Protein AF-A0A0F9AZ79-F1 (afdb_monomer)

Secondary structure (DSSP, 8-state):
---SHHHHHHHHHTS-HHHHTT-EEE-TTS-EEETTS-B-PPPPHHHHHHHHHHHHHHTT---GGG-----HHHHHHHHH--

InterPro domains:
  IPR025284 Protein of unknown function DUF4144 [PF13642] (19-79)

Nearest PDB structures (foldseek):
  2vpm-assembly1_A  TM=3.317E-01  e=8.077E+00  Leishmania major

pLDDT: mean 76.08, std 9.29, range [47.56, 86.19]

Radius of gyration: 13.12 Å; Cα contacts (8 Å, |Δi|>4): 74; chains: 1; bounding box: 30×26×30 Å

Sequence (82 aa):
VVTQPSDVDDFLYGMNKDTQAQVTLLDHNGSYHTLDGEPCQALCSEQLTHYVKQYLANEGHCCLSKIEQLTPQQAFNLVALS

Solvent-accessible surface area (backbone atoms only — not comparable to full-atom values): 5063 Å² total; pe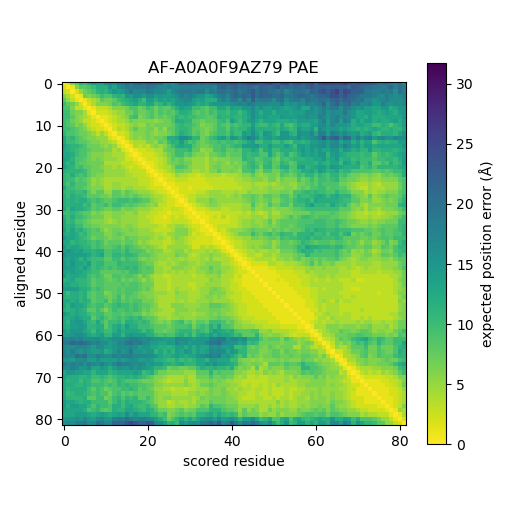r-residue (Å²): 117,84,87,48,78,66,50,53,53,60,68,45,71,84,48,55,70,78,57,50,76,68,42,74,44,74,48,91,88,53,48,36,20,34,84,89,66,47,80,46,83,71,74,51,42,60,56,50,32,50,54,50,46,53,52,41,46,73,77,64,53,87,76,57,86,81,66,75,70,37,51,60,57,55,47,50,52,56,52,66,73,102

Mean predicted aligned error: 8.33 Å

Foldseek 3Di:
DDPDPVVVVVVCVPPDPVVLQVDWDQDLVRFIAGPVRHGDDRDDQQRLLVVLLVVVVVVPDDPSPPCRGDRSNRSVVSVVVD

Structure (mmCIF, N/CA/C/O backbone):
data_AF-A0A0F9AZ79-F1
#
_entry.id   AF-A0A0F9AZ79-F1
#
loop_
_atom_site.group_PDB
_atom_site.id
_atom_site.type_symbol
_atom_site.label_atom_id
_atom_site.label_alt_id
_atom_site.label_comp_id
_atom_site.label_asym_id
_atom_site.label_entity_id
_atom_site.label_seq_id
_atom_site.pdbx_PDB_ins_code
_atom_site.Cartn_x
_atom_site.Cartn_y
_atom_site.Cartn_z
_atom_site.occupancy
_atom_site.B_iso_or_equiv
_atom_site.auth_seq_id
_atom_site.auth_comp_id
_atom_site.auth_asym_id
_atom_site.auth_atom_id
_atom_site.pdbx_PDB_model_num
ATOM 1 N N . VAL A 1 1 ? 5.932 -7.404 5.843 1.00 48.38 1 VAL A N 1
ATOM 2 C CA . VAL A 1 1 ? 6.909 -6.345 5.479 1.00 48.38 1 VAL A CA 1
ATOM 3 C C . VAL A 1 1 ? 8.023 -6.982 4.675 1.00 48.38 1 VAL A C 1
ATOM 5 O O . VAL A 1 1 ? 8.585 -7.956 5.148 1.00 48.38 1 VAL A O 1
ATOM 8 N N . VAL A 1 2 ? 8.310 -6.482 3.473 1.00 47.56 2 VAL A N 1
ATOM 9 C CA . VAL A 1 2 ? 9.459 -6.945 2.681 1.00 47.56 2 VAL A CA 1
ATOM 10 C C . VAL A 1 2 ? 10.721 -6.387 3.330 1.00 47.56 2 VAL A C 1
ATOM 12 O O . VAL A 1 2 ? 10.887 -5.171 3.411 1.00 47.56 2 VAL A O 1
ATOM 15 N N . THR A 1 3 ? 11.584 -7.264 3.827 1.00 49.22 3 THR A N 1
ATOM 16 C CA . THR A 1 3 ? 12.805 -6.883 4.552 1.00 49.22 3 THR A CA 1
ATOM 17 C C . THR A 1 3 ? 14.066 -7.087 3.722 1.00 49.22 3 THR A C 1
ATOM 19 O O . THR A 1 3 ? 15.086 -6.454 3.994 1.00 49.22 3 THR A O 1
ATOM 22 N N . GLN A 1 4 ? 14.002 -7.942 2.701 1.00 50.56 4 GLN A N 1
ATOM 23 C CA . GLN A 1 4 ? 15.103 -8.276 1.808 1.00 50.56 4 GLN A CA 1
ATOM 24 C C . GLN A 1 4 ? 14.599 -8.369 0.358 1.00 50.56 4 GLN A C 1
ATOM 26 O O . GLN A 1 4 ? 13.448 -8.735 0.131 1.00 50.56 4 GLN A O 1
ATOM 31 N N . PRO A 1 5 ? 15.438 -8.067 -0.650 1.00 55.69 5 PRO A N 1
ATOM 32 C CA . PRO A 1 5 ? 15.047 -8.179 -2.060 1.00 55.69 5 PRO A CA 1
ATOM 33 C C . PRO A 1 5 ? 14.588 -9.597 -2.439 1.00 55.69 5 PRO A C 1
ATOM 35 O O . PRO A 1 5 ? 13.684 -9.747 -3.250 1.00 55.69 5 PRO A O 1
ATOM 38 N N . SER A 1 6 ? 15.126 -10.626 -1.778 1.00 59.06 6 SER A N 1
ATOM 39 C CA . SER A 1 6 ? 14.707 -12.022 -1.943 1.00 59.06 6 SER A CA 1
ATOM 40 C C . SER A 1 6 ? 13.281 -12.312 -1.468 1.00 59.06 6 SER A C 1
ATOM 42 O O . SER A 1 6 ? 12.671 -13.247 -1.975 1.00 59.06 6 SER A O 1
ATOM 44 N N . ASP A 1 7 ? 12.738 -11.532 -0.524 1.00 64.44 7 ASP A N 1
ATOM 45 C CA . ASP A 1 7 ? 11.346 -11.695 -0.087 1.00 64.44 7 ASP A CA 1
ATOM 46 C C . ASP A 1 7 ? 10.396 -11.346 -1.241 1.00 64.44 7 ASP A C 1
ATOM 48 O O . ASP A 1 7 ? 9.398 -12.026 -1.455 1.00 64.44 7 ASP A O 1
ATOM 52 N N . VAL A 1 8 ? 10.725 -10.307 -2.024 1.00 67.06 8 VAL A N 1
ATOM 53 C CA . VAL A 1 8 ? 9.932 -9.910 -3.197 1.00 67.06 8 VAL A CA 1
ATOM 54 C C . VAL A 1 8 ? 9.932 -11.026 -4.235 1.00 67.06 8 VAL A C 1
ATOM 56 O O . VAL A 1 8 ? 8.864 -11.403 -4.705 1.00 67.06 8 VAL A O 1
ATOM 59 N N . ASP A 1 9 ? 11.100 -11.587 -4.555 1.00 66.56 9 ASP A N 1
ATOM 60 C CA . ASP A 1 9 ? 11.211 -12.708 -5.494 1.00 66.56 9 ASP A CA 1
ATOM 61 C C . ASP A 1 9 ? 10.374 -13.921 -5.056 1.00 66.56 9 ASP A C 1
ATOM 63 O O . ASP A 1 9 ? 9.710 -14.528 -5.895 1.00 66.56 9 ASP A O 1
ATOM 67 N N . ASP A 1 10 ? 10.331 -14.237 -3.758 1.00 69.62 10 ASP A N 1
ATOM 68 C CA . ASP A 1 10 ? 9.514 -15.335 -3.223 1.00 69.62 10 ASP A CA 1
ATOM 69 C C . ASP A 1 10 ? 8.004 -15.061 -3.387 1.00 69.62 10 ASP A C 1
ATOM 71 O O . ASP A 1 10 ? 7.260 -15.911 -3.884 1.00 69.62 10 ASP A O 1
ATOM 75 N N . PHE A 1 11 ? 7.553 -13.830 -3.106 1.00 70.44 11 PHE A N 1
ATOM 76 C CA . PHE A 1 11 ? 6.165 -13.408 -3.351 1.00 70.44 11 PHE A CA 1
ATOM 77 C C . PHE A 1 11 ? 5.784 -13.420 -4.839 1.00 70.44 11 PHE A C 1
ATOM 79 O O . PHE A 1 11 ? 4.635 -13.704 -5.191 1.00 70.44 11 PHE A O 1
ATOM 86 N N . LEU A 1 12 ? 6.729 -13.103 -5.724 1.00 73.56 12 LEU A N 1
ATOM 87 C CA . LEU A 1 12 ? 6.504 -13.055 -7.168 1.00 73.56 12 LEU A CA 1
ATOM 88 C C . LEU A 1 12 ? 6.611 -14.426 -7.837 1.00 73.56 12 LEU A C 1
ATOM 90 O O . LEU A 1 12 ? 6.012 -14.618 -8.897 1.00 73.56 12 LEU A O 1
ATOM 94 N N . TYR A 1 13 ? 7.315 -15.384 -7.228 1.00 73.50 13 TYR A N 1
ATOM 95 C CA . TYR A 1 13 ? 7.586 -16.704 -7.801 1.00 73.50 13 TYR A CA 1
ATOM 96 C C . TYR A 1 13 ? 6.308 -17.468 -8.186 1.00 73.50 13 TYR A C 1
ATOM 98 O O . TYR A 1 13 ? 6.281 -18.187 -9.185 1.00 73.50 13 TYR A O 1
ATOM 106 N N . GLY A 1 14 ? 5.222 -17.276 -7.431 1.00 70.50 14 GLY A N 1
ATOM 107 C CA . GLY A 1 14 ? 3.910 -17.872 -7.711 1.00 70.50 14 GLY A CA 1
ATOM 108 C C . GLY A 1 14 ? 2.990 -17.036 -8.609 1.00 70.50 14 GLY A C 1
ATOM 109 O O . GLY A 1 14 ? 1.875 -17.467 -8.909 1.00 70.50 14 GLY A O 1
ATOM 110 N N . MET A 1 15 ? 3.408 -15.837 -9.015 1.00 78.69 15 MET A N 1
ATOM 111 C CA . MET A 1 15 ? 2.552 -14.855 -9.675 1.00 78.69 15 MET A CA 1
ATOM 112 C C . MET A 1 15 ? 2.802 -14.828 -11.189 1.00 78.69 15 MET A C 1
ATOM 114 O O . MET A 1 15 ? 3.939 -14.713 -11.642 1.00 78.69 15 MET A O 1
ATOM 118 N N . ASN A 1 16 ? 1.738 -14.899 -11.994 1.00 79.19 16 ASN A N 1
ATOM 119 C CA . ASN A 1 16 ? 1.857 -14.781 -13.451 1.00 79.19 16 ASN A CA 1
ATOM 120 C C . ASN A 1 16 ? 2.354 -13.387 -13.858 1.00 79.19 16 ASN A C 1
ATOM 122 O O . ASN A 1 16 ? 2.037 -12.394 -13.204 1.00 79.19 16 ASN A O 1
ATOM 126 N N . LYS A 1 17 ? 3.072 -13.301 -14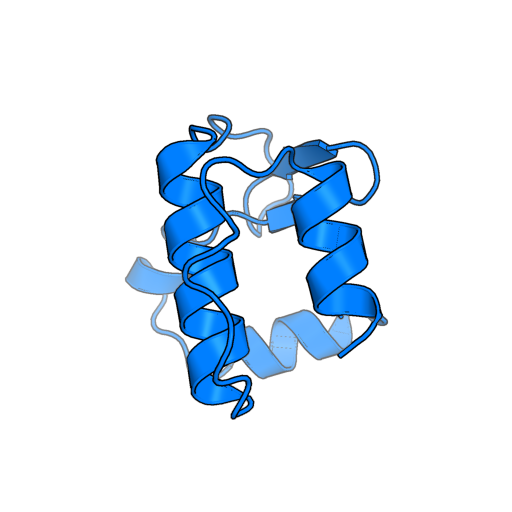.984 1.00 75.06 17 LYS A N 1
ATOM 127 C CA . LYS A 1 17 ? 3.669 -12.048 -15.484 1.00 75.06 17 LYS A CA 1
ATOM 128 C C . LYS A 1 17 ? 2.655 -10.913 -15.668 1.00 75.06 17 LYS A C 1
ATOM 130 O O . LYS A 1 17 ? 2.968 -9.772 -15.351 1.00 75.06 17 LYS A O 1
ATOM 135 N N . ASP A 1 18 ? 1.436 -11.222 -16.109 1.00 77.88 18 ASP A N 1
ATOM 136 C CA . ASP A 1 18 ? 0.357 -10.231 -16.246 1.00 77.88 18 ASP A CA 1
ATOM 137 C C . ASP A 1 18 ? -0.090 -9.653 -14.897 1.00 77.88 18 ASP A C 1
ATOM 139 O O . ASP A 1 18 ? -0.492 -8.493 -14.808 1.00 77.88 18 ASP A O 1
ATOM 143 N N . THR A 1 19 ? -0.015 -10.454 -13.834 1.00 73.06 19 THR A N 1
ATOM 144 C CA . THR A 1 19 ? -0.311 -10.015 -12.470 1.00 73.06 19 THR A CA 1
ATOM 145 C C . THR A 1 19 ? 0.855 -9.211 -11.908 1.00 73.06 19 THR A C 1
ATOM 147 O O . THR A 1 19 ? 0.623 -8.158 -11.328 1.00 73.06 19 THR A O 1
ATOM 150 N N . GLN A 1 20 ? 2.099 -9.647 -12.147 1.00 74.31 20 GLN A N 1
ATOM 151 C CA . GLN A 1 20 ? 3.306 -8.916 -11.743 1.00 74.31 20 GLN A CA 1
ATOM 152 C C . GLN A 1 20 ? 3.349 -7.503 -12.347 1.00 74.31 20 GLN A C 1
ATOM 154 O O . GLN A 1 20 ? 3.638 -6.543 -11.641 1.00 74.31 20 GLN A O 1
ATOM 159 N N . ALA A 1 21 ? 2.961 -7.347 -13.618 1.00 74.06 21 ALA A N 1
ATOM 160 C CA . ALA A 1 21 ? 2.886 -6.044 -14.289 1.00 74.06 21 ALA A CA 1
ATOM 161 C C . ALA A 1 21 ? 1.861 -5.073 -13.666 1.00 74.06 21 ALA A C 1
ATOM 163 O O . ALA A 1 21 ? 1.908 -3.872 -13.923 1.00 74.06 21 ALA A O 1
ATOM 164 N N . GLN A 1 22 ? 0.930 -5.583 -12.856 1.00 76.56 22 GLN A N 1
ATOM 165 C CA . GLN A 1 22 ? -0.075 -4.796 -12.138 1.00 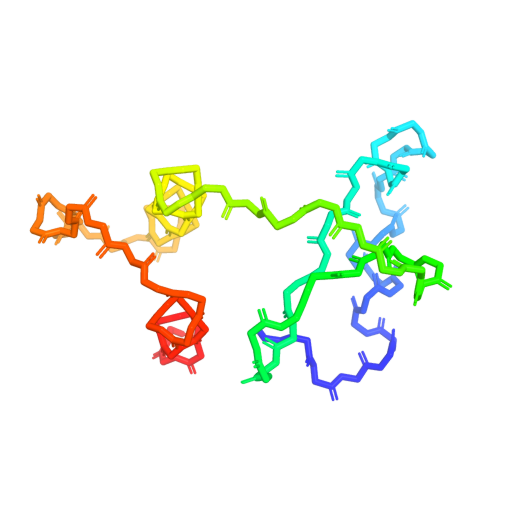76.56 22 GLN A CA 1
ATOM 166 C C . GLN A 1 22 ? 0.281 -4.596 -10.659 1.00 76.56 22 GLN A C 1
ATOM 168 O O . GLN A 1 22 ? -0.487 -3.974 -9.923 1.00 76.56 22 GLN A O 1
ATOM 173 N N . VAL A 1 23 ? 1.425 -5.117 -10.201 1.00 81.06 23 VAL A N 1
ATOM 174 C CA . VAL A 1 23 ? 1.866 -4.936 -8.820 1.00 81.06 23 VAL A CA 1
ATOM 175 C C . VAL A 1 23 ? 2.405 -3.525 -8.639 1.00 81.06 23 VAL A C 1
ATOM 177 O O . VAL A 1 23 ? 3.338 -3.081 -9.311 1.00 81.06 23 VAL A O 1
ATOM 180 N N . THR A 1 24 ? 1.824 -2.839 -7.665 1.00 83.19 24 THR A N 1
ATOM 181 C CA . THR A 1 24 ? 2.285 -1.546 -7.180 1.00 83.19 24 THR A CA 1
ATOM 182 C C . THR A 1 24 ? 2.911 -1.725 -5.806 1.00 83.19 24 THR A C 1
ATOM 184 O O . THR A 1 24 ? 2.271 -2.216 -4.876 1.00 83.19 24 THR A O 1
ATOM 187 N N . LEU A 1 25 ? 4.159 -1.296 -5.676 1.00 83.00 25 LEU A N 1
ATOM 188 C CA . LEU A 1 25 ? 4.895 -1.234 -4.427 1.00 83.00 25 LEU A CA 1
ATOM 189 C C . LEU A 1 25 ? 4.723 0.147 -3.800 1.00 83.00 25 LEU A C 1
ATOM 191 O O . LEU A 1 25 ? 4.845 1.175 -4.467 1.00 83.00 25 LEU A O 1
ATOM 195 N N . LEU A 1 26 ? 4.454 0.156 -2.498 1.00 84.00 26 LEU A N 1
ATOM 196 C CA . LEU A 1 26 ? 4.432 1.358 -1.680 1.00 84.00 26 LEU A CA 1
ATOM 197 C C . LEU A 1 26 ? 5.666 1.360 -0.774 1.00 84.00 26 LEU A C 1
ATOM 199 O O . LEU A 1 26 ? 5.835 0.448 0.037 1.00 84.00 26 LEU A O 1
ATOM 203 N N . ASP A 1 27 ? 6.515 2.380 -0.900 1.00 80.75 27 ASP A N 1
ATOM 204 C CA . ASP A 1 27 ? 7.677 2.544 -0.028 1.00 80.75 27 ASP A CA 1
ATOM 205 C C . ASP A 1 27 ? 7.334 3.233 1.310 1.00 80.75 27 ASP A C 1
ATOM 207 O O . ASP A 1 27 ? 6.259 3.803 1.515 1.00 80.75 27 ASP A O 1
ATOM 211 N N . HIS A 1 28 ? 8.300 3.213 2.230 1.00 76.50 28 HIS A N 1
ATOM 212 C CA . HIS A 1 28 ? 8.213 3.872 3.537 1.00 76.50 28 HIS A CA 1
ATOM 213 C C . HIS A 1 28 ? 8.114 5.409 3.461 1.00 76.50 28 HIS A C 1
ATOM 215 O O . HIS A 1 28 ? 7.655 6.046 4.410 1.00 76.50 28 HIS A O 1
ATOM 221 N N . ASN A 1 29 ? 8.533 6.009 2.345 1.00 76.88 29 ASN A N 1
ATOM 222 C CA . ASN A 1 29 ? 8.439 7.445 2.088 1.00 76.88 29 ASN A CA 1
ATOM 223 C C . ASN A 1 29 ? 7.063 7.852 1.539 1.00 76.88 29 ASN A C 1
ATOM 225 O O . ASN A 1 29 ? 6.803 9.043 1.375 1.00 76.88 29 ASN A O 1
ATOM 229 N N . GLY A 1 30 ? 6.162 6.895 1.294 1.00 75.50 30 GLY A N 1
ATOM 230 C CA . GLY A 1 30 ? 4.854 7.155 0.705 1.00 75.50 30 GLY A CA 1
ATOM 231 C C . GLY A 1 30 ? 4.858 7.202 -0.827 1.00 75.50 30 GLY A C 1
ATOM 232 O O . GLY A 1 30 ? 3.861 7.630 -1.410 1.00 75.50 30 GLY A O 1
ATOM 233 N N . SER A 1 31 ? 5.953 6.796 -1.473 1.00 82.94 31 SER A N 1
ATOM 234 C CA . SER A 1 31 ? 6.104 6.783 -2.929 1.00 82.94 31 SER A CA 1
ATOM 235 C C . SER A 1 31 ? 5.676 5.443 -3.513 1.00 82.94 31 SER A C 1
ATOM 237 O O . SER A 1 31 ? 5.956 4.375 -2.963 1.00 82.94 31 SER A O 1
ATOM 239 N N . TYR A 1 32 ? 5.032 5.511 -4.674 1.00 84.88 32 TYR A N 1
ATOM 240 C CA . TYR A 1 32 ? 4.525 4.351 -5.392 1.00 84.88 32 TYR A CA 1
ATOM 241 C C . TYR A 1 32 ? 5.409 4.035 -6.595 1.00 84.88 32 TYR A C 1
ATOM 243 O O . TYR A 1 32 ? 5.678 4.910 -7.421 1.00 84.88 32 TYR A O 1
ATOM 251 N N . HIS A 1 33 ? 5.829 2.781 -6.717 1.00 86.19 33 HIS A N 1
ATOM 252 C CA . HIS A 1 33 ? 6.653 2.302 -7.823 1.00 86.19 33 HIS A CA 1
ATOM 253 C C . HIS A 1 33 ? 6.211 0.908 -8.284 1.00 86.19 33 HIS A C 1
ATOM 255 O O . HIS A 1 33 ? 5.539 0.184 -7.554 1.00 86.19 33 HIS A O 1
ATOM 261 N N . THR A 1 34 ? 6.530 0.544 -9.520 1.00 84.88 34 THR A N 1
ATOM 262 C CA . THR A 1 34 ? 6.315 -0.809 -10.045 1.00 84.88 34 THR A CA 1
ATOM 263 C C . THR A 1 34 ? 7.404 -1.758 -9.543 1.00 84.88 34 THR A C 1
ATOM 265 O O . THR A 1 34 ? 8.393 -1.327 -8.948 1.00 84.88 34 THR A O 1
ATOM 268 N N . LEU A 1 35 ? 7.255 -3.059 -9.811 1.00 79.25 35 LEU A N 1
ATOM 269 C CA . LEU A 1 35 ? 8.311 -4.048 -9.546 1.00 79.25 35 LEU A CA 1
ATOM 270 C C . LEU A 1 35 ? 9.629 -3.733 -10.266 1.00 79.25 35 LEU A C 1
ATOM 272 O O . LEU A 1 35 ? 10.695 -4.058 -9.755 1.00 79.25 35 LEU A O 1
ATOM 276 N N . ASP A 1 36 ? 9.555 -3.057 -11.413 1.00 77.94 36 ASP A N 1
ATOM 277 C CA . ASP A 1 36 ? 10.723 -2.612 -12.178 1.00 77.94 36 ASP A CA 1
ATOM 278 C C . ASP A 1 36 ? 11.390 -1.357 -11.576 1.00 77.94 36 ASP A C 1
ATOM 280 O O . ASP A 1 36 ? 12.410 -0.891 -12.079 1.00 77.94 36 ASP A O 1
ATOM 284 N N . GLY A 1 37 ? 10.828 -0.798 -10.496 1.00 77.06 37 GLY A N 1
ATOM 285 C CA . GLY A 1 37 ? 11.319 0.416 -9.84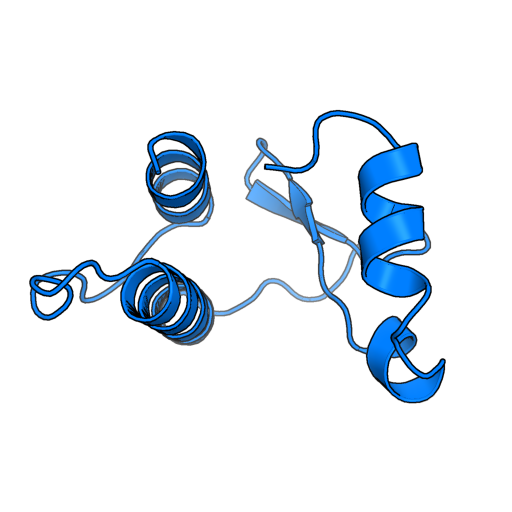0 1.00 77.06 37 GLY A CA 1
ATOM 286 C C . GLY A 1 37 ? 10.866 1.718 -10.504 1.00 77.06 37 GLY A C 1
ATOM 287 O O . GLY A 1 37 ? 11.277 2.797 -10.076 1.00 77.06 37 GLY A O 1
ATOM 288 N N . GLU A 1 38 ? 10.003 1.644 -11.517 1.00 82.25 38 GLU A N 1
ATOM 289 C CA . GLU A 1 38 ? 9.486 2.824 -12.206 1.00 82.25 38 GLU A CA 1
ATOM 290 C C . GLU A 1 38 ? 8.391 3.503 -11.369 1.00 82.25 38 GLU A C 1
ATOM 292 O O . GLU A 1 38 ? 7.525 2.818 -10.814 1.00 82.25 38 GLU A O 1
ATOM 297 N N . PRO A 1 39 ? 8.373 4.843 -11.268 1.00 82.00 39 PRO A N 1
ATOM 298 C CA . PRO A 1 39 ? 7.321 5.552 -10.552 1.00 82.00 39 PRO A CA 1
ATOM 299 C C . PRO A 1 39 ? 5.965 5.287 -11.210 1.00 82.00 39 PRO A C 1
ATOM 301 O O . PRO A 1 39 ? 5.816 5.370 -12.429 1.00 82.00 39 PRO A O 1
ATOM 304 N N . CYS A 1 40 ? 4.953 4.996 -10.397 1.00 83.81 40 CYS A N 1
ATOM 305 C CA . CYS A 1 40 ? 3.615 4.690 -10.891 1.00 83.81 40 CYS A CA 1
ATOM 306 C C . CYS A 1 40 ? 2.549 5.556 -10.225 1.00 83.81 40 CYS A C 1
ATOM 308 O O . CYS A 1 40 ? 2.812 6.339 -9.309 1.00 83.81 40 CYS A O 1
ATOM 310 N N . GLN A 1 41 ? 1.325 5.451 -10.739 1.00 81.00 41 GLN A N 1
ATOM 311 C CA . GLN A 1 41 ? 0.210 6.226 -10.226 1.00 81.00 41 GLN A CA 1
ATOM 312 C C . GLN A 1 41 ? -0.074 5.848 -8.769 1.00 81.00 41 GLN A C 1
ATOM 314 O O . GLN A 1 41 ? -0.287 4.682 -8.441 1.00 81.00 41 GLN A O 1
ATOM 319 N N . ALA A 1 42 ? -0.107 6.862 -7.905 1.00 79.69 42 ALA A N 1
ATOM 320 C CA . ALA A 1 42 ? -0.439 6.679 -6.504 1.00 79.69 42 ALA A CA 1
ATOM 321 C C . ALA A 1 42 ? -1.858 6.121 -6.341 1.00 79.69 42 ALA A C 1
ATOM 323 O O . ALA A 1 42 ? -2.803 6.607 -6.971 1.00 79.69 42 ALA A O 1
ATOM 324 N N . LEU A 1 43 ? -2.007 5.136 -5.453 1.00 81.38 43 LEU A N 1
ATOM 325 C CA . LEU A 1 43 ? -3.320 4.631 -5.068 1.00 81.38 43 LEU A CA 1
ATOM 326 C C . LEU A 1 43 ? -4.108 5.724 -4.342 1.00 81.38 43 LEU A C 1
ATOM 328 O O . LEU A 1 43 ? -3.575 6.439 -3.487 1.00 81.38 43 LEU A O 1
ATOM 332 N N . CYS A 1 44 ? -5.401 5.827 -4.645 1.00 83.44 44 CYS A N 1
ATOM 333 C CA . CYS A 1 44 ? -6.290 6.688 -3.876 1.00 83.44 44 CYS A CA 1
ATOM 334 C C . CYS A 1 44 ? -6.423 6.157 -2.441 1.00 83.44 44 CYS A C 1
ATOM 336 O O . CYS A 1 44 ? -6.382 4.946 -2.211 1.00 83.44 44 CYS A O 1
ATOM 338 N N . SER A 1 45 ? -6.648 7.047 -1.471 1.00 82.38 45 SER A N 1
ATOM 339 C CA . SER A 1 45 ? -6.773 6.682 -0.051 1.00 82.38 45 SER A CA 1
ATOM 340 C C . SER A 1 45 ? -7.820 5.592 0.197 1.00 82.38 45 SER A C 1
ATOM 342 O O . SER A 1 45 ? -7.611 4.713 1.029 1.00 82.38 45 SER A O 1
ATOM 344 N N . GLU A 1 46 ? -8.920 5.595 -0.558 1.00 84.19 46 GLU A N 1
ATOM 345 C CA . GLU A 1 46 ? -9.958 4.559 -0.492 1.00 84.19 46 GLU A CA 1
ATOM 346 C C . GLU A 1 46 ? -9.456 3.191 -0.971 1.00 84.19 46 GLU A C 1
ATOM 348 O O . GLU A 1 46 ? -9.682 2.185 -0.300 1.00 84.19 46 GLU A O 1
ATOM 353 N N . GLN A 1 47 ? -8.724 3.151 -2.090 1.00 84.00 47 GLN A N 1
ATOM 354 C CA . GLN A 1 47 ? -8.152 1.917 -2.637 1.00 84.00 47 GLN A CA 1
ATOM 355 C C . GLN A 1 47 ? -7.099 1.341 -1.691 1.00 84.00 47 GLN A C 1
ATOM 357 O O . GLN A 1 47 ? -7.151 0.163 -1.349 1.00 84.00 47 GLN A O 1
ATOM 362 N N . LEU A 1 48 ? -6.188 2.188 -1.204 1.00 84.88 48 LEU A N 1
ATOM 363 C CA . LEU A 1 48 ? -5.185 1.797 -0.218 1.00 84.88 48 LEU A CA 1
ATOM 364 C C . LEU A 1 48 ? -5.847 1.224 1.042 1.00 84.88 48 LEU A C 1
ATOM 366 O O . LEU A 1 48 ? -5.464 0.161 1.526 1.00 84.88 48 LEU A O 1
ATOM 370 N N . THR A 1 49 ? -6.884 1.896 1.544 1.00 86.19 49 THR A N 1
ATOM 371 C CA . THR A 1 49 ? -7.640 1.434 2.714 1.00 86.19 49 THR A CA 1
ATOM 372 C C . THR A 1 49 ? -8.300 0.087 2.464 1.00 86.19 49 THR A C 1
ATOM 374 O O . THR A 1 49 ? -8.270 -0.776 3.338 1.00 86.19 49 THR A O 1
ATOM 377 N N . HIS A 1 50 ? -8.876 -0.115 1.280 1.00 85.81 50 HIS A N 1
ATOM 378 C CA . HIS A 1 50 ? -9.477 -1.386 0.899 1.00 85.81 50 HIS A CA 1
ATOM 379 C C . HIS A 1 50 ? -8.454 -2.529 0.939 1.00 85.81 50 HIS A C 1
ATOM 381 O O . HIS A 1 50 ? -8.711 -3.544 1.586 1.00 85.81 50 HIS A O 1
ATOM 387 N N . TYR A 1 51 ? -7.276 -2.341 0.334 1.00 83.62 51 TYR A N 1
ATOM 388 C CA . TYR A 1 51 ? -6.222 -3.359 0.319 1.00 83.62 51 TYR A CA 1
ATOM 389 C C . TYR A 1 51 ? -5.685 -3.675 1.716 1.00 83.62 51 TYR A C 1
ATOM 391 O O . TYR A 1 51 ? -5.588 -4.843 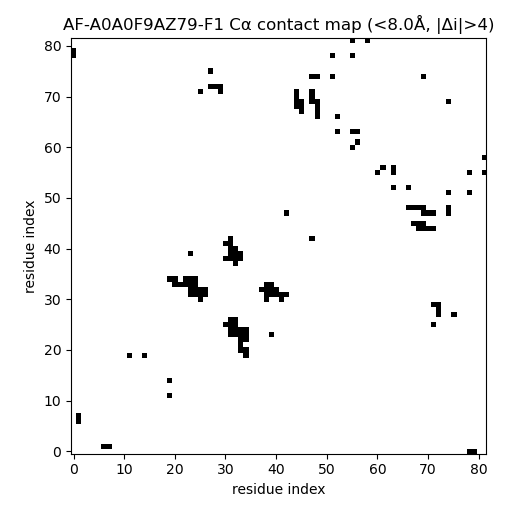2.085 1.00 83.62 51 TYR A O 1
ATOM 399 N N . VAL A 1 52 ? -5.406 -2.653 2.530 1.00 84.06 52 VAL A N 1
ATOM 400 C CA . VAL A 1 52 ? -4.923 -2.849 3.908 1.00 84.06 52 VAL A CA 1
ATOM 401 C C . VAL A 1 52 ? -5.971 -3.563 4.757 1.00 84.06 52 VAL A C 1
ATOM 403 O O . VAL A 1 52 ? -5.635 -4.461 5.522 1.00 84.06 52 VAL A O 1
ATOM 406 N N . LYS A 1 53 ? -7.256 -3.220 4.606 1.00 84.44 53 LYS A N 1
ATOM 407 C CA . LYS A 1 53 ? -8.337 -3.936 5.292 1.00 84.44 53 LYS A CA 1
ATOM 408 C C . LYS A 1 53 ? -8.415 -5.395 4.864 1.00 84.44 53 LYS A C 1
ATOM 410 O O . LYS A 1 53 ? -8.566 -6.250 5.726 1.00 84.44 53 LYS A O 1
ATOM 415 N N . GLN A 1 54 ? -8.329 -5.691 3.568 1.00 84.19 54 GLN A N 1
ATOM 416 C CA . GLN A 1 54 ? -8.327 -7.082 3.112 1.00 84.19 54 GLN A CA 1
ATOM 417 C C . GLN A 1 54 ? -7.136 -7.857 3.676 1.00 84.19 54 GLN A C 1
ATOM 419 O O . GLN A 1 54 ? -7.327 -8.964 4.170 1.00 84.19 54 GLN A O 1
ATOM 424 N N . TYR A 1 55 ? -5.940 -7.264 3.665 1.00 83.31 55 TYR A N 1
ATOM 425 C CA . TYR A 1 55 ? -4.751 -7.871 4.260 1.00 83.31 55 TYR A CA 1
ATOM 426 C C . TYR A 1 55 ? -4.956 -8.164 5.751 1.00 83.31 55 TYR A C 1
ATOM 428 O O . TYR A 1 55 ? -4.847 -9.307 6.177 1.00 83.31 55 TYR A O 1
ATOM 436 N N . LEU A 1 56 ? -5.358 -7.162 6.537 1.00 82.00 56 LEU A N 1
ATOM 437 C CA . LEU A 1 56 ? -5.587 -7.331 7.973 1.00 82.00 56 LEU A CA 1
ATOM 438 C C . LEU A 1 56 ? -6.715 -8.333 8.272 1.00 82.00 56 LEU A C 1
ATOM 440 O O . LEU A 1 56 ? -6.654 -9.044 9.271 1.00 82.00 56 LEU A O 1
ATOM 444 N N . ALA A 1 57 ? -7.742 -8.406 7.421 1.00 83.81 57 ALA A N 1
ATOM 445 C CA . ALA A 1 57 ? -8.809 -9.393 7.558 1.00 83.81 57 ALA A CA 1
ATOM 446 C C . ALA A 1 57 ? -8.285 -10.818 7.332 1.00 83.81 57 ALA A C 1
ATOM 448 O O . ALA A 1 57 ? -8.663 -11.721 8.076 1.00 83.81 57 ALA A O 1
ATOM 449 N N . ASN A 1 58 ? -7.394 -11.006 6.352 1.00 81.69 58 ASN A N 1
ATOM 450 C CA . ASN A 1 58 ? -6.736 -12.288 6.093 1.00 81.69 58 ASN A CA 1
ATOM 451 C C . ASN A 1 58 ? -5.803 -12.698 7.244 1.00 81.69 58 ASN A C 1
ATOM 453 O O . ASN A 1 58 ? -5.776 -13.871 7.602 1.00 81.69 58 ASN A O 1
ATOM 457 N N . GLU A 1 59 ? -5.126 -11.737 7.877 1.00 81.38 59 GLU A N 1
ATOM 458 C CA . GLU A 1 59 ? -4.314 -11.951 9.089 1.00 81.38 59 GLU A CA 1
ATOM 459 C C . GLU A 1 59 ? -5.166 -12.175 10.363 1.00 81.38 59 GLU A C 1
ATOM 461 O O . GLU A 1 59 ? -4.642 -12.458 11.439 1.00 81.38 59 GLU A O 1
ATOM 466 N N . GLY A 1 60 ? -6.500 -12.077 10.274 1.00 79.62 60 GLY A N 1
ATOM 467 C CA . GLY A 1 60 ? -7.423 -12.376 11.376 1.00 79.62 60 GLY A CA 1
ATOM 468 C C . GLY A 1 60 ? -7.817 -11.182 12.256 1.00 79.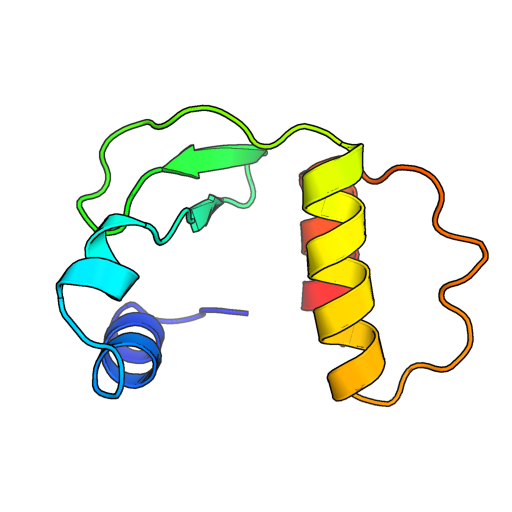62 60 GLY A C 1
ATOM 469 O O . GLY A 1 60 ? -8.457 -11.365 13.296 1.00 79.62 60 GLY A O 1
ATOM 470 N N . HIS A 1 61 ? -7.505 -9.945 11.861 1.00 79.31 61 HIS A N 1
ATOM 471 C CA . HIS A 1 61 ? -7.949 -8.751 12.583 1.00 79.31 61 HIS A CA 1
ATOM 472 C C . HIS A 1 61 ? -9.447 -8.477 12.349 1.00 79.31 61 HIS A C 1
ATOM 474 O O . HIS A 1 61 ? -9.884 -8.224 11.227 1.00 79.31 61 HIS A O 1
ATOM 480 N N . CYS A 1 62 ? -10.254 -8.448 13.419 1.00 66.81 62 CYS A N 1
ATOM 481 C CA . CYS A 1 62 ? -11.720 -8.340 13.312 1.00 66.81 62 CYS A CA 1
ATOM 482 C C . CYS A 1 62 ? -12.315 -6.924 13.508 1.00 66.81 62 CYS A C 1
ATOM 484 O O . CYS A 1 62 ? -13.526 -6.747 13.406 1.00 66.81 62 CYS A O 1
ATOM 486 N N . CYS A 1 63 ? -11.498 -5.886 13.727 1.00 73.62 63 CYS A N 1
ATOM 487 C CA . CYS A 1 63 ? -11.963 -4.531 14.086 1.00 73.62 63 CYS A CA 1
ATOM 488 C C . CYS A 1 63 ? -11.626 -3.455 13.036 1.00 73.62 63 CYS A C 1
ATOM 490 O O . CYS A 1 63 ? -11.212 -2.345 13.370 1.00 73.62 63 CYS A O 1
ATOM 492 N N . LEU A 1 64 ? -11.808 -3.773 11.756 1.00 75.62 64 LEU A N 1
ATOM 493 C CA . LEU A 1 64 ? -11.368 -2.926 10.637 1.00 75.62 64 LEU A CA 1
ATOM 494 C C . LEU A 1 64 ? -12.371 -1.835 10.238 1.00 75.62 64 LEU A C 1
ATOM 496 O O . LEU A 1 64 ? -12.048 -0.943 9.455 1.00 75.62 64 LEU A O 1
ATOM 500 N N . SER A 1 65 ? -13.582 -1.865 10.796 1.00 72.69 65 SER A N 1
ATOM 501 C CA . SER A 1 65 ? -14.666 -0.929 10.468 1.00 72.69 65 SER A CA 1
ATOM 502 C C . SER A 1 65 ? -14.353 0.528 10.825 1.00 72.69 65 SER A C 1
ATOM 504 O O . SER A 1 65 ? -14.934 1.424 10.228 1.00 72.69 65 SER A O 1
ATOM 506 N N . LYS A 1 66 ? -13.429 0.776 11.766 1.00 72.00 66 LYS A N 1
ATOM 507 C CA . LYS A 1 66 ? -13.005 2.132 12.172 1.00 72.00 66 LYS A CA 1
ATOM 508 C C . LYS A 1 66 ? -12.005 2.790 11.217 1.00 72.00 66 LYS A C 1
ATOM 510 O O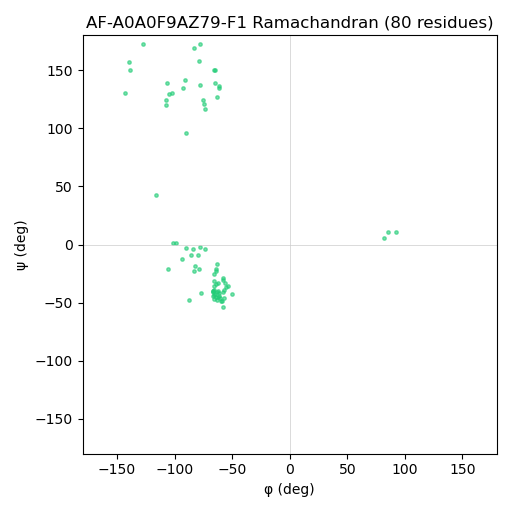 . LYS A 1 66 ? -11.677 3.957 11.391 1.00 72.00 66 LYS A O 1
ATOM 515 N N . ILE A 1 67 ? -11.484 2.044 10.249 1.00 76.00 67 ILE A N 1
ATOM 516 C CA . ILE A 1 67 ? -10.487 2.547 9.310 1.00 76.00 67 IL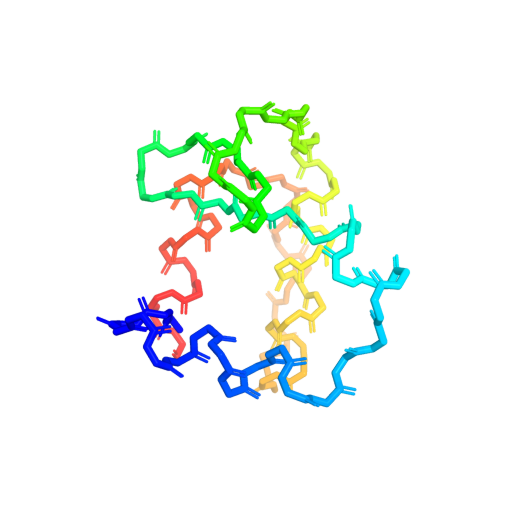E A CA 1
ATOM 517 C C . ILE A 1 67 ? -11.240 3.121 8.105 1.00 76.00 67 ILE A C 1
ATOM 519 O O . ILE A 1 67 ? -11.656 2.366 7.240 1.00 76.00 67 ILE A O 1
ATOM 523 N N . GLU A 1 68 ? -11.494 4.424 8.038 1.00 74.06 68 GLU A N 1
ATOM 524 C CA . GLU A 1 68 ? -12.241 5.006 6.904 1.00 74.06 68 GLU A CA 1
ATOM 525 C C . GLU A 1 68 ? -11.326 5.381 5.737 1.00 74.06 68 GLU A C 1
ATOM 527 O O . GLU A 1 68 ? -11.588 4.986 4.602 1.00 74.06 68 GLU A O 1
ATOM 532 N N . GLN A 1 69 ? -10.225 6.078 6.020 1.00 78.44 69 GLN A N 1
ATOM 533 C CA . GLN A 1 69 ? -9.207 6.443 5.039 1.00 78.44 69 GLN A CA 1
ATOM 534 C C . GLN A 1 69 ? -7.820 6.364 5.680 1.00 78.44 69 GLN A C 1
ATOM 536 O O . GLN A 1 69 ? -7.594 6.913 6.757 1.00 78.44 69 GLN A O 1
ATOM 541 N N . LEU A 1 70 ? -6.898 5.677 5.012 1.00 81.12 70 LEU A N 1
ATOM 542 C CA . LEU A 1 70 ? -5.496 5.578 5.389 1.00 81.12 70 LEU A CA 1
ATOM 543 C C . LEU A 1 70 ? -4.638 6.417 4.453 1.00 81.12 70 LEU A C 1
ATOM 545 O O . LEU A 1 70 ? -4.812 6.403 3.231 1.00 81.12 70 LEU A O 1
ATOM 549 N N . THR A 1 71 ? -3.664 7.107 5.035 1.00 82.38 71 THR A N 1
ATOM 550 C CA . THR A 1 71 ? -2.519 7.611 4.280 1.00 82.38 71 THR A CA 1
ATOM 551 C C . THR A 1 71 ? -1.513 6.480 4.034 1.00 82.38 71 THR A C 1
ATOM 553 O O . THR A 1 71 ? -1.486 5.507 4.795 1.00 82.38 71 THR A O 1
ATOM 556 N N . PRO A 1 72 ? -0.644 6.601 3.015 1.00 81.06 72 PRO A N 1
ATOM 557 C CA . PRO A 1 72 ? 0.412 5.623 2.745 1.00 81.06 72 PRO A CA 1
ATOM 558 C C . PRO A 1 72 ? 1.251 5.267 3.980 1.00 81.06 72 PRO A C 1
ATOM 560 O O . PRO A 1 72 ? 1.479 4.096 4.269 1.00 81.06 72 PRO A O 1
ATOM 563 N N . GLN A 1 73 ? 1.619 6.267 4.783 1.00 80.12 73 GLN A N 1
ATOM 564 C CA . GLN A 1 73 ? 2.368 6.060 6.026 1.00 80.12 73 GLN A CA 1
ATOM 565 C C . GLN A 1 73 ? 1.560 5.317 7.096 1.00 80.12 73 GLN A C 1
ATOM 567 O O . GLN A 1 73 ? 2.100 4.460 7.790 1.00 80.12 73 GLN A O 1
ATOM 572 N N . GLN A 1 74 ? 0.265 5.615 7.243 1.00 80.50 74 GLN A N 1
ATOM 573 C CA . GLN A 1 74 ? -0.591 4.897 8.194 1.00 80.50 74 GLN A CA 1
ATOM 574 C C . GLN A 1 74 ? -0.792 3.439 7.778 1.00 80.50 74 GLN A C 1
ATOM 576 O O . GLN A 1 74 ? -0.744 2.557 8.631 1.00 80.50 74 GLN A O 1
ATOM 581 N N . ALA A 1 75 ? -0.983 3.188 6.481 1.00 81.25 75 ALA A N 1
ATOM 582 C CA . ALA A 1 75 ? -1.054 1.845 5.920 1.00 81.25 75 ALA A CA 1
ATOM 583 C C . ALA A 1 75 ? 0.230 1.057 6.197 1.00 81.25 75 ALA A C 1
ATOM 585 O O . ALA A 1 75 ? 0.163 -0.053 6.719 1.00 81.25 75 ALA A O 1
ATOM 586 N N . PHE A 1 76 ? 1.389 1.661 5.924 1.00 79.00 76 PHE A N 1
ATOM 587 C CA . PHE A 1 76 ? 2.681 1.032 6.177 1.00 79.00 76 PHE A CA 1
ATOM 588 C C . PHE A 1 76 ? 2.868 0.707 7.662 1.00 79.00 76 PHE A C 1
ATOM 590 O O . PHE A 1 76 ? 3.222 -0.415 8.005 1.00 79.00 76 PHE A O 1
ATOM 597 N N . ASN A 1 77 ? 2.550 1.649 8.555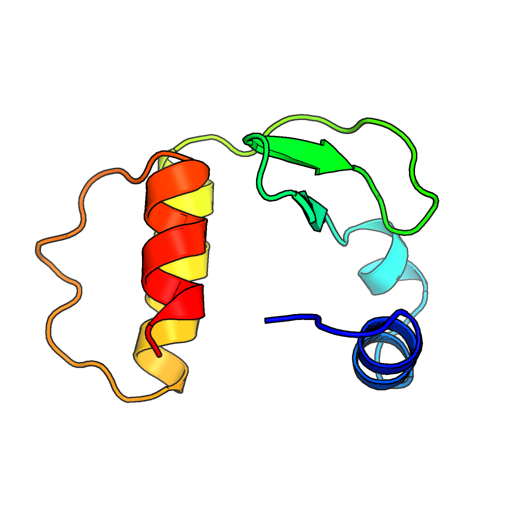 1.00 77.25 77 ASN A N 1
ATOM 598 C CA . ASN A 1 77 ? 2.637 1.429 9.999 1.00 77.25 77 ASN A CA 1
ATOM 599 C C . ASN A 1 77 ? 1.698 0.316 10.482 1.00 77.25 77 ASN A C 1
ATOM 601 O O . ASN A 1 77 ? 2.091 -0.478 11.326 1.00 77.25 77 ASN A O 1
ATOM 605 N N . LEU A 1 78 ? 0.474 0.230 9.954 1.00 77.38 78 LEU A N 1
ATOM 606 C CA . LEU A 1 78 ? -0.474 -0.822 10.332 1.00 77.38 78 LEU A CA 1
ATOM 607 C C . LEU A 1 78 ? 0.015 -2.214 9.930 1.00 77.38 78 LEU A C 1
ATOM 609 O O . LEU A 1 78 ? -0.086 -3.137 10.728 1.00 77.38 78 LEU A O 1
ATOM 613 N N . VAL A 1 79 ? 0.563 -2.347 8.723 1.00 73.38 79 VAL A N 1
ATOM 614 C CA . VAL A 1 79 ? 1.077 -3.621 8.192 1.00 73.38 79 VAL A CA 1
ATOM 615 C C . VAL A 1 79 ? 2.462 -3.969 8.762 1.00 73.38 79 VAL A C 1
ATOM 617 O O . VAL A 1 79 ? 2.874 -5.123 8.743 1.00 73.38 79 VAL A O 1
ATOM 620 N N . ALA A 1 80 ? 3.210 -2.989 9.272 1.00 67.38 80 ALA A N 1
ATOM 621 C CA . ALA A 1 80 ? 4.490 -3.221 9.943 1.00 67.38 80 ALA A CA 1
ATOM 622 C C . ALA A 1 80 ? 4.352 -3.636 11.415 1.00 67.38 80 ALA A C 1
ATOM 624 O O . ALA A 1 80 ? 5.309 -4.146 11.993 1.00 67.38 80 ALA A O 1
ATOM 625 N N . LEU A 1 81 ? 3.189 -3.390 12.022 1.00 58.44 81 LEU A N 1
ATOM 626 C CA . LEU A 1 81 ? 2.877 -3.760 13.405 1.00 58.44 81 LEU A CA 1
ATOM 627 C C . LEU A 1 81 ? 2.175 -5.122 13.532 1.00 58.44 81 LEU A C 1
ATOM 629 O O . LEU A 1 81 ? 2.034 -5.601 14.658 1.00 58.44 81 LEU A O 1
ATOM 633 N N . SER A 1 82 ? 1.701 -5.690 12.418 1.00 52.38 82 SER A N 1
ATOM 634 C CA . SER A 1 82 ? 1.083 -7.022 12.335 1.00 52.38 82 SER A CA 1
ATOM 635 C C . SER A 1 82 ? 2.127 -8.124 12.230 1.00 52.38 82 SER A C 1
ATOM 637 O O . SER A 1 82 ? 3.006 -7.978 11.347 1.00 52.38 82 SER A O 1
#

Organism: NCBI:txid412755